Protein AF-A0A7W7SJL1-F1 (afdb_monomer_lite)

pLDDT: mean 79.56, std 24.37, range [28.61, 98.69]

Foldseek 3Di:
DDDDDDDDDDPPPPDQDFDDDPPVVCVVQVDKDWGADSVNPDDIDIGGDDPDDDDDPDDDAAEAEQQVDPVRPCVSRVVRLVVVVVVQVVVPKAFDDFDDDPRHTDWTWIAHPVGDIYIYD

Organism: NCBI:txid258050

Sequence (121 aa):
MEDGSRRGLTADQAKPAARACPRELMDEWDEGAYLSDPAGVGPNLSFLKVPESKVVKNRVHLDVQAGGGRETPWEVRWPRVVEAVARLTGAGATVLREEHLEGRPDHVVMADPEGNEFCVL

InterPro domains:
  IPR029068 Glyoxalase/Bleomycin resistance protein/Dihydroxybiphenyl dioxygenase [G3DSA:3.10.180.10] (11-121)
  IPR029068 Glyoxalase/Bleomycin resistance protein/Dihydroxybiphenyl dioxygenase [SSF54593] (32-121)
  IPR041581 Glyoxalase-like domain, group 6 [PF18029] (29-121)

Structure (mmCIF, N/CA/C/O backbone):
data_AF-A0A7W7SJL1-F1
#
_entry.id   AF-A0A7W7SJL1-F1
#
loop_
_atom_site.group_PDB
_atom_site.id
_atom_site.type_symbol
_atom_site.label_atom_id
_atom_site.label_alt_id
_atom_site.label_comp_id
_atom_site.label_asym_id
_atom_site.label_entity_id
_atom_site.label_seq_id
_atom_site.pdbx_PDB_ins_code
_atom_site.Cartn_x
_atom_site.Cartn_y
_atom_site.Cartn_z
_atom_site.occupancy
_atom_site.B_iso_or_equiv
_atom_site.auth_seq_id
_atom_site.auth_comp_id
_atom_site.auth_asym_id
_atom_site.auth_atom_id
_atom_site.pdbx_PDB_model_num
ATOM 1 N N . MET A 1 1 ? 37.869 -49.563 28.328 1.00 37.75 1 MET A N 1
ATOM 2 C CA . MET A 1 1 ? 37.634 -50.073 26.967 1.00 37.75 1 MET A CA 1
ATOM 3 C C . MET A 1 1 ? 36.141 -49.875 26.718 1.00 37.75 1 MET A C 1
ATOM 5 O O . MET A 1 1 ? 35.369 -50.702 27.178 1.00 37.75 1 MET A O 1
ATOM 9 N N . GLU A 1 2 ? 35.665 -48.648 26.448 1.00 33.19 2 GLU A N 1
ATOM 10 C CA . GLU A 1 2 ? 35.628 -47.976 25.114 1.00 33.19 2 GLU A CA 1
ATOM 11 C C . GLU A 1 2 ? 34.986 -48.898 24.065 1.00 33.19 2 GLU A C 1
ATOM 13 O O . GLU A 1 2 ? 35.375 -50.054 23.996 1.00 33.19 2 GLU A O 1
ATOM 18 N N . ASP A 1 3 ? 33.990 -48.541 23.256 1.00 33.28 3 ASP A N 1
ATOM 19 C CA . ASP A 1 3 ? 33.398 -47.286 22.766 1.00 33.28 3 ASP A CA 1
ATOM 20 C C . ASP A 1 3 ? 31.894 -47.588 22.446 1.00 33.28 3 ASP A C 1
ATOM 22 O O . ASP A 1 3 ? 31.462 -48.731 22.547 1.00 33.28 3 ASP A O 1
ATOM 26 N N . GLY A 1 4 ? 30.951 -46.693 22.138 1.00 35.84 4 GLY A N 1
ATOM 27 C CA . GLY A 1 4 ? 31.045 -45.359 21.566 1.00 35.84 4 GLY A CA 1
ATOM 28 C C . GLY A 1 4 ? 30.756 -45.341 20.058 1.00 35.84 4 GLY A C 1
ATOM 29 O O . GLY A 1 4 ? 31.623 -44.954 19.291 1.00 35.84 4 GLY A O 1
ATOM 30 N N . SER A 1 5 ? 29.529 -45.643 19.602 1.00 36.69 5 SER A N 1
ATOM 31 C CA . SER A 1 5 ? 29.113 -45.196 18.257 1.00 36.69 5 SER A CA 1
ATOM 32 C C . SER A 1 5 ? 27.598 -45.027 18.092 1.00 36.69 5 SER A C 1
ATOM 34 O O . SER A 1 5 ? 26.873 -45.922 17.659 1.00 36.69 5 SER A O 1
ATOM 36 N N . ARG A 1 6 ? 27.114 -43.820 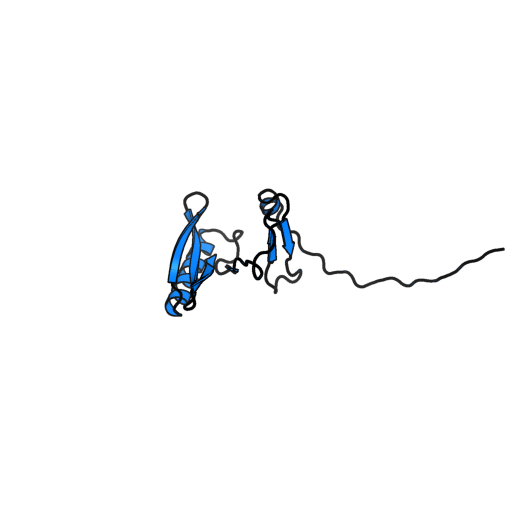18.413 1.00 43.19 6 ARG A N 1
ATOM 37 C CA . ARG A 1 6 ? 25.883 -43.269 17.832 1.00 43.19 6 ARG A CA 1
ATOM 38 C C . ARG A 1 6 ? 26.238 -42.768 16.433 1.00 43.19 6 ARG A C 1
ATOM 40 O O . ARG A 1 6 ? 26.936 -41.766 16.310 1.00 43.19 6 ARG A O 1
ATOM 47 N N . ARG A 1 7 ? 25.753 -43.434 15.386 1.00 37.75 7 ARG A N 1
ATOM 48 C CA . ARG A 1 7 ? 25.770 -42.877 14.028 1.00 37.75 7 ARG A CA 1
ATOM 49 C C . ARG A 1 7 ? 24.494 -42.079 13.803 1.00 37.75 7 ARG A C 1
ATOM 51 O O . ARG A 1 7 ? 23.422 -42.649 13.634 1.00 37.75 7 ARG A O 1
ATOM 58 N N . GLY A 1 8 ? 24.637 -40.758 13.855 1.00 32.00 8 GLY A N 1
ATOM 59 C CA . GLY A 1 8 ? 23.659 -39.828 13.314 1.00 32.00 8 GLY A CA 1
ATOM 60 C C . GLY A 1 8 ? 23.716 -39.806 11.787 1.00 32.00 8 GLY A C 1
ATOM 61 O O . GLY A 1 8 ? 24.790 -39.918 11.202 1.00 32.00 8 GLY A O 1
ATOM 62 N N . LEU A 1 9 ? 22.554 -39.637 11.166 1.00 32.06 9 LEU A N 1
ATOM 63 C CA . LEU A 1 9 ? 22.397 -39.026 9.848 1.00 32.06 9 LEU A CA 1
ATOM 64 C C . LEU A 1 9 ? 21.445 -37.843 10.059 1.00 32.06 9 LEU A C 1
ATOM 66 O O . LEU A 1 9 ? 20.299 -38.029 10.455 1.00 32.06 9 LEU A O 1
ATOM 70 N N . THR A 1 10 ? 22.022 -36.657 10.251 1.00 31.75 10 THR A N 1
ATOM 71 C CA . THR A 1 10 ? 22.104 -35.565 9.262 1.00 31.75 10 THR A CA 1
ATOM 72 C C . THR A 1 10 ? 20.733 -34.999 8.915 1.00 31.75 10 THR A C 1
ATOM 74 O O . THR A 1 10 ? 20.005 -35.528 8.081 1.00 31.75 10 THR A O 1
ATOM 77 N N . ALA A 1 11 ? 20.418 -33.889 9.583 1.00 36.34 11 ALA A N 1
ATOM 78 C CA . ALA A 1 11 ? 19.371 -32.967 9.195 1.00 36.34 11 ALA A CA 1
ATOM 79 C C . ALA A 1 11 ? 19.735 -32.362 7.834 1.00 36.34 11 ALA A C 1
ATOM 81 O O . ALA A 1 11 ? 20.547 -31.444 7.765 1.00 36.34 11 ALA A O 1
ATOM 82 N N . ASP A 1 12 ? 19.148 -32.896 6.768 1.00 35.81 12 ASP A N 1
ATOM 83 C CA . ASP A 1 12 ? 19.114 -32.240 5.466 1.00 35.81 12 ASP A CA 1
ATOM 84 C C . ASP A 1 12 ? 17.673 -31.826 5.166 1.00 35.81 12 ASP A C 1
ATOM 86 O O . ASP A 1 12 ? 16.930 -32.445 4.409 1.00 35.81 12 ASP A O 1
ATOM 90 N N . GLN A 1 13 ? 17.244 -30.794 5.886 1.00 33.50 13 GLN A N 1
ATOM 91 C CA . GLN A 1 13 ? 16.197 -29.897 5.429 1.00 33.50 13 GLN A CA 1
ATOM 92 C C . GLN A 1 13 ? 16.781 -28.498 5.536 1.00 33.50 13 GLN A C 1
ATOM 94 O O . GLN A 1 13 ? 16.693 -27.836 6.571 1.00 33.50 13 GLN A O 1
ATOM 99 N N . ALA A 1 14 ? 17.464 -28.085 4.470 1.00 32.06 14 ALA A N 1
ATOM 100 C CA . ALA A 1 14 ? 17.901 -26.715 4.300 1.00 32.06 14 ALA A CA 1
ATOM 101 C C . ALA A 1 14 ? 16.681 -25.791 4.432 1.00 32.06 14 ALA A C 1
ATOM 103 O O . ALA A 1 14 ? 15.774 -25.788 3.600 1.00 32.06 14 ALA A O 1
ATOM 104 N N . LYS A 1 15 ? 16.654 -25.021 5.522 1.00 28.61 15 LYS A N 1
ATOM 105 C CA . LYS A 1 15 ? 15.725 -23.911 5.722 1.00 28.61 15 LYS A CA 1
ATOM 106 C C . LYS A 1 15 ? 15.913 -22.951 4.540 1.00 28.61 15 LYS A C 1
ATOM 108 O O . LYS A 1 15 ? 17.054 -22.541 4.311 1.00 28.61 15 LYS A O 1
ATOM 113 N N . PRO A 1 16 ? 14.863 -22.603 3.778 1.00 29.11 16 PRO A N 1
ATOM 114 C CA . PRO A 1 16 ? 15.036 -21.707 2.649 1.00 29.11 16 PRO A CA 1
ATOM 115 C C . PRO A 1 16 ? 15.550 -20.368 3.186 1.00 29.11 16 PRO A C 1
ATOM 117 O O . PRO A 1 16 ? 15.033 -19.833 4.172 1.00 29.11 16 PRO A O 1
ATOM 120 N N . ALA A 1 17 ? 16.652 -19.898 2.603 1.00 33.69 17 ALA A N 1
ATOM 121 C CA . ALA A 1 17 ? 17.337 -18.701 3.054 1.00 33.69 17 ALA A CA 1
ATOM 122 C C . ALA A 1 17 ? 16.389 -17.505 2.921 1.00 33.69 17 ALA A C 1
ATOM 124 O O . ALA A 1 17 ? 15.953 -17.177 1.819 1.00 33.69 17 ALA A O 1
ATOM 125 N N . ALA A 1 18 ? 16.072 -16.864 4.047 1.00 35.88 18 ALA A N 1
ATOM 126 C CA . ALA A 1 18 ? 15.446 -15.553 4.042 1.00 35.88 18 ALA A CA 1
ATOM 127 C C . ALA A 1 18 ? 16.359 -14.622 3.240 1.00 35.88 18 ALA A C 1
ATOM 129 O O . ALA A 1 18 ? 17.516 -14.401 3.606 1.00 35.88 18 ALA A O 1
ATOM 130 N N . ARG A 1 19 ? 15.868 -14.139 2.102 1.00 38.78 19 ARG A N 1
ATOM 131 C CA . ARG A 1 19 ? 16.591 -13.151 1.314 1.00 38.78 19 ARG A CA 1
ATOM 132 C C . ARG A 1 19 ? 16.584 -11.865 2.138 1.00 38.78 19 ARG A C 1
ATOM 134 O O . ARG A 1 19 ? 15.521 -11.380 2.509 1.00 38.78 19 ARG A O 1
ATOM 141 N N . ALA A 1 20 ? 17.769 -11.395 2.517 1.00 43.91 20 ALA A N 1
ATOM 142 C CA . ALA A 1 20 ? 17.901 -10.209 3.348 1.00 43.91 20 ALA A CA 1
ATOM 143 C C . ALA A 1 20 ? 17.306 -8.994 2.624 1.00 43.91 20 ALA A C 1
ATOM 145 O O . ALA A 1 20 ? 17.537 -8.809 1.426 1.00 43.91 20 ALA A O 1
ATOM 146 N N . CYS A 1 21 ? 16.566 -8.175 3.371 1.00 39.22 21 CYS A N 1
ATOM 147 C CA . CYS A 1 21 ? 16.200 -6.827 2.957 1.00 39.22 21 CYS A CA 1
ATOM 148 C C . CYS A 1 21 ? 17.487 -6.064 2.578 1.00 39.22 21 CYS A C 1
ATOM 150 O O . CYS A 1 21 ? 18.493 -6.229 3.281 1.00 39.22 21 CYS A O 1
ATOM 152 N N . PRO A 1 22 ? 17.512 -5.271 1.491 1.00 42.09 22 PRO A N 1
ATOM 153 C CA . PRO A 1 22 ? 18.645 -4.401 1.196 1.00 42.09 22 PRO A CA 1
ATOM 154 C C . PRO A 1 22 ? 19.037 -3.595 2.441 1.00 42.09 22 PRO A C 1
ATOM 156 O O . PRO A 1 22 ? 18.171 -3.043 3.117 1.00 42.09 22 PRO A O 1
ATOM 159 N N . ARG A 1 23 ? 20.344 -3.553 2.741 1.00 39.12 23 ARG A N 1
ATOM 160 C CA . ARG A 1 23 ? 20.944 -2.913 3.933 1.00 39.12 23 ARG A CA 1
ATOM 161 C C . ARG A 1 23 ? 20.378 -1.512 4.207 1.00 39.12 23 ARG A C 1
ATOM 163 O O . ARG A 1 23 ? 20.226 -1.131 5.355 1.00 39.12 23 ARG A O 1
ATOM 170 N N . GLU A 1 24 ? 20.020 -0.795 3.151 1.00 38.31 24 GLU A N 1
ATOM 171 C CA . GLU A 1 24 ? 19.572 0.597 3.177 1.00 38.31 24 GLU A CA 1
ATOM 172 C C . GLU A 1 24 ? 18.197 0.798 3.847 1.00 38.31 24 GLU A C 1
ATOM 174 O O . GLU A 1 24 ? 17.911 1.892 4.312 1.00 38.31 24 GLU A O 1
ATOM 179 N N . LEU A 1 25 ? 17.366 -0.249 3.972 1.00 44.97 25 LEU A N 1
ATOM 180 C CA . LEU A 1 25 ? 16.101 -0.205 4.732 1.00 44.97 25 LEU A CA 1
ATOM 181 C C . LEU A 1 25 ? 16.277 -0.541 6.224 1.00 44.97 25 LEU A C 1
ATOM 183 O O . LEU A 1 25 ? 15.331 -0.438 7.002 1.00 44.97 25 LEU A O 1
ATOM 187 N N . MET A 1 26 ? 17.466 -1.000 6.616 1.00 42.62 26 MET A N 1
ATOM 188 C CA . MET A 1 26 ? 17.754 -1.531 7.949 1.00 42.62 26 MET A CA 1
ATOM 189 C C . MET A 1 26 ? 18.240 -0.438 8.911 1.00 42.62 26 MET A C 1
ATOM 191 O O . MET A 1 26 ? 18.004 -0.542 10.110 1.00 42.62 26 MET A O 1
ATOM 195 N N . ASP A 1 27 ? 18.853 0.620 8.376 1.00 45.62 27 ASP A N 1
ATOM 196 C CA . ASP A 1 27 ? 19.469 1.703 9.154 1.00 45.62 27 ASP A CA 1
ATOM 197 C C . ASP A 1 27 ? 18.457 2.758 9.655 1.00 45.62 27 ASP A C 1
ATOM 199 O O . ASP A 1 27 ? 18.811 3.617 10.457 1.00 45.62 27 ASP A O 1
ATOM 203 N N . GLU A 1 28 ? 17.194 2.718 9.211 1.00 49.16 28 GLU A N 1
ATOM 204 C CA . GLU A 1 28 ? 16.168 3.697 9.618 1.00 49.16 28 GLU A CA 1
ATOM 205 C C . GLU A 1 28 ? 15.333 3.225 10.836 1.00 49.16 28 GLU A C 1
ATOM 207 O O . GLU A 1 28 ? 14.692 4.031 11.508 1.00 49.16 28 GLU A O 1
ATOM 212 N N . TRP A 1 29 ? 15.363 1.927 11.178 1.00 53.38 29 TRP A N 1
ATOM 213 C CA . TRP A 1 29 ? 14.535 1.338 12.243 1.00 53.38 29 TRP A CA 1
ATOM 214 C C . TRP A 1 29 ? 15.364 0.347 13.067 1.00 53.38 29 TRP A C 1
ATOM 216 O O . TRP A 1 29 ? 15.263 -0.866 12.876 1.00 53.38 29 TRP A O 1
ATOM 226 N N . ASP A 1 30 ? 16.169 0.875 13.993 1.00 54.91 30 ASP A N 1
ATOM 227 C CA . ASP A 1 30 ? 17.233 0.189 14.756 1.00 54.91 30 ASP A CA 1
ATOM 228 C C . ASP A 1 30 ? 16.848 -1.122 15.487 1.00 54.91 30 ASP A C 1
ATOM 230 O O . ASP A 1 30 ? 17.714 -1.798 16.039 1.00 54.91 30 ASP A O 1
ATOM 234 N N . GLU A 1 31 ? 15.580 -1.549 15.492 1.00 67.81 31 GLU A N 1
ATOM 235 C CA . GLU A 1 31 ? 15.144 -2.802 16.121 1.00 67.81 31 GLU A CA 1
ATOM 236 C C . GLU A 1 31 ? 13.988 -3.516 15.379 1.00 67.81 31 GLU A C 1
ATOM 238 O O . GLU A 1 31 ? 13.104 -4.112 16.000 1.00 67.81 31 GLU A O 1
ATOM 243 N N . GLY A 1 32 ? 13.952 -3.451 14.044 1.00 74.56 32 GLY A N 1
ATOM 244 C CA . GLY A 1 32 ? 12.958 -4.152 13.218 1.00 74.56 32 GLY A CA 1
ATOM 245 C C . GLY A 1 32 ? 13.364 -5.570 12.781 1.00 74.56 32 GLY A C 1
ATOM 246 O O . GLY A 1 32 ? 14.542 -5.918 12.731 1.00 74.56 32 GLY A O 1
ATOM 247 N N . ALA A 1 33 ? 12.386 -6.401 12.412 1.00 86.69 33 ALA A N 1
ATOM 248 C CA . ALA A 1 33 ? 12.616 -7.664 11.704 1.00 86.69 33 ALA A CA 1
ATOM 249 C C . ALA A 1 33 ? 11.838 -7.692 10.388 1.00 86.69 33 ALA A C 1
ATOM 251 O O . ALA A 1 33 ? 10.737 -7.156 10.296 1.00 86.69 33 ALA A O 1
ATOM 252 N N . TYR A 1 34 ? 12.392 -8.356 9.378 1.00 88.00 34 TYR A N 1
ATOM 253 C CA . TYR A 1 34 ? 11.783 -8.451 8.057 1.00 88.00 34 TYR A CA 1
ATOM 254 C C . TYR A 1 34 ? 11.697 -9.902 7.604 1.00 88.00 34 TYR A C 1
ATOM 256 O O . TYR A 1 34 ? 12.639 -10.677 7.789 1.00 88.00 34 TYR A O 1
ATOM 264 N N . LEU A 1 35 ? 10.566 -10.265 7.010 1.00 90.69 35 LEU A N 1
ATOM 265 C CA . LEU A 1 35 ? 10.355 -11.562 6.388 1.00 90.69 35 LEU A CA 1
ATOM 266 C C . LEU A 1 35 ? 9.949 -11.357 4.935 1.00 90.69 35 LEU A C 1
ATOM 268 O O . LEU A 1 35 ? 8.955 -10.696 4.648 1.00 90.69 35 LEU A O 1
ATOM 272 N N . SER A 1 36 ? 10.688 -12.009 4.048 1.00 89.44 36 SER A N 1
ATOM 273 C CA . SER A 1 36 ? 10.318 -12.174 2.647 1.00 89.44 36 SER A CA 1
ATOM 274 C C . SER A 1 36 ? 10.170 -13.644 2.333 1.00 89.44 36 SER A C 1
ATOM 276 O O . SER A 1 36 ? 10.918 -14.476 2.855 1.00 89.44 36 SER A O 1
ATOM 278 N N . ASP A 1 37 ? 9.250 -13.950 1.426 1.00 88.62 37 ASP A N 1
ATOM 279 C CA . ASP A 1 37 ? 9.225 -15.252 0.781 1.00 88.62 37 ASP A CA 1
ATOM 280 C C . ASP A 1 37 ? 10.517 -15.442 -0.040 1.00 88.62 37 ASP A C 1
ATOM 282 O O . ASP A 1 37 ? 10.779 -14.656 -0.955 1.00 88.62 37 ASP A O 1
ATOM 286 N N . PRO A 1 38 ? 11.328 -16.478 0.238 1.00 88.25 38 PRO A N 1
ATOM 287 C CA . PRO A 1 38 ? 12.521 -16.786 -0.546 1.00 88.25 38 PRO A CA 1
ATOM 288 C C . PRO A 1 38 ? 12.236 -17.018 -2.035 1.00 88.25 38 PRO A C 1
ATOM 290 O O . PRO A 1 38 ? 13.100 -16.740 -2.867 1.00 88.25 38 PRO A O 1
ATOM 293 N N . ALA A 1 39 ? 11.037 -17.501 -2.378 1.00 90.06 39 ALA A N 1
ATOM 294 C CA . ALA A 1 39 ? 10.594 -17.666 -3.760 1.00 90.06 39 ALA A CA 1
ATOM 295 C C . ALA A 1 39 ? 10.041 -16.368 -4.381 1.00 90.06 39 ALA A C 1
ATOM 297 O O . ALA A 1 39 ? 9.810 -16.324 -5.588 1.00 90.06 39 ALA A O 1
ATOM 298 N N . GLY A 1 40 ? 9.841 -15.314 -3.581 1.00 83.88 40 GLY A N 1
ATOM 299 C CA . GLY A 1 40 ? 9.319 -14.019 -4.021 1.00 83.88 40 GLY A CA 1
ATOM 300 C C . GLY A 1 40 ? 7.838 -14.022 -4.411 1.00 83.88 40 GLY A C 1
ATOM 301 O O . GLY A 1 40 ? 7.413 -13.118 -5.122 1.00 83.88 40 GLY A O 1
ATOM 302 N N . VAL A 1 41 ? 7.064 -15.032 -3.996 1.00 86.50 41 VAL A N 1
ATOM 303 C CA . VAL A 1 41 ? 5.634 -15.162 -4.326 1.00 86.50 41 VAL A CA 1
ATOM 304 C C . VAL A 1 41 ? 4.760 -14.546 -3.233 1.00 86.50 41 VAL A C 1
ATOM 306 O O . VAL A 1 41 ? 3.754 -13.900 -3.522 1.00 86.50 41 VAL A O 1
ATOM 309 N N . GLY A 1 42 ? 5.127 -14.772 -1.972 1.00 87.19 42 GLY A N 1
ATOM 310 C CA . GLY A 1 42 ? 4.418 -14.275 -0.799 1.00 87.19 42 GLY A CA 1
ATOM 311 C C . GLY A 1 42 ? 4.679 -12.797 -0.486 1.00 87.19 42 GLY A C 1
ATOM 312 O O . GLY A 1 42 ? 5.640 -12.206 -0.983 1.00 87.19 42 GLY A O 1
ATOM 313 N N . PRO A 1 43 ? 3.836 -12.194 0.372 1.00 89.12 43 PRO A N 1
ATOM 314 C CA . PRO A 1 43 ? 4.008 -10.813 0.789 1.00 89.12 43 PRO A CA 1
ATOM 315 C C . PRO A 1 43 ? 5.263 -10.644 1.644 1.00 89.12 43 PRO A C 1
ATOM 317 O O . PRO A 1 43 ? 5.696 -11.554 2.356 1.00 89.12 43 PRO A O 1
ATOM 320 N N . ASN A 1 44 ? 5.791 -9.428 1.622 1.00 89.75 44 ASN A N 1
ATOM 321 C CA . ASN A 1 44 ? 6.815 -8.997 2.554 1.00 89.75 44 ASN A CA 1
ATOM 322 C C . ASN A 1 44 ? 6.174 -8.533 3.865 1.00 89.75 44 ASN A C 1
ATOM 324 O O . ASN A 1 44 ? 5.145 -7.860 3.851 1.00 89.75 44 ASN A O 1
ATOM 328 N N . LEU A 1 45 ? 6.788 -8.879 4.993 1.00 91.94 45 LEU A N 1
ATOM 329 C CA . LEU A 1 45 ? 6.319 -8.505 6.324 1.00 91.94 45 LEU A CA 1
ATOM 330 C C . LEU A 1 45 ? 7.419 -7.766 7.077 1.00 91.94 45 LEU A C 1
ATOM 332 O O . LEU A 1 45 ? 8.507 -8.306 7.278 1.00 91.94 45 LEU A O 1
ATOM 336 N N . SER A 1 46 ? 7.094 -6.570 7.558 1.00 89.56 46 SER A N 1
ATOM 337 C CA . SER A 1 46 ? 7.944 -5.781 8.449 1.00 89.56 46 SER A CA 1
ATOM 338 C C . SER A 1 46 ? 7.375 -5.811 9.864 1.00 89.56 46 SER A C 1
ATOM 340 O O . SER A 1 46 ? 6.208 -5.495 10.091 1.00 89.56 46 SER A O 1
ATOM 342 N N . PHE A 1 47 ? 8.207 -6.185 10.828 1.00 89.19 47 PHE A N 1
ATOM 343 C CA . PHE A 1 47 ? 7.895 -6.193 12.251 1.00 89.19 47 PHE A CA 1
ATOM 344 C C . PHE A 1 47 ? 8.672 -5.071 12.909 1.00 89.19 47 PHE A C 1
ATOM 346 O O . PHE A 1 47 ? 9.894 -5.128 13.020 1.00 89.19 47 PHE A O 1
ATOM 353 N N . LEU A 1 48 ? 7.947 -4.050 13.337 1.00 87.19 48 LEU A N 1
ATOM 354 C CA . LEU A 1 48 ? 8.522 -2.862 13.940 1.00 87.19 48 LEU A CA 1
ATOM 355 C C . LEU A 1 48 ? 8.449 -3.017 15.455 1.00 87.19 48 LEU A C 1
ATOM 357 O O . LEU A 1 48 ? 7.358 -3.185 16.009 1.00 87.19 48 LEU A O 1
ATOM 361 N N . LYS A 1 49 ? 9.602 -2.995 16.128 1.00 85.25 49 LYS A N 1
ATOM 362 C CA . LYS A 1 49 ? 9.617 -2.902 17.584 1.00 85.25 49 LYS A CA 1
ATOM 363 C C . LYS A 1 49 ? 9.220 -1.486 17.971 1.00 85.25 49 LYS A C 1
ATOM 365 O O . LYS A 1 49 ? 9.780 -0.510 17.483 1.00 85.25 49 LYS A O 1
ATOM 370 N N . VAL A 1 50 ? 8.231 -1.402 18.847 1.00 86.06 50 VAL A N 1
ATOM 371 C CA . VAL A 1 50 ? 7.730 -0.149 19.400 1.00 86.06 50 VAL A CA 1
ATOM 372 C C . VAL A 1 50 ? 7.749 -0.256 20.927 1.00 86.06 50 VAL A C 1
ATOM 374 O O . VAL A 1 50 ? 7.600 -1.366 21.453 1.00 86.06 50 VAL A O 1
ATOM 377 N N . PRO A 1 51 ? 7.993 0.844 21.658 1.00 86.44 51 PRO A N 1
ATOM 378 C CA . PRO A 1 51 ? 8.055 0.814 23.119 1.00 86.44 51 PRO A CA 1
ATOM 379 C C . PRO A 1 51 ? 6.687 0.547 23.768 1.00 86.44 51 PRO A C 1
ATOM 381 O O . PRO A 1 51 ? 6.619 0.126 24.924 1.00 86.44 51 PRO A O 1
ATOM 384 N N . GLU A 1 52 ? 5.591 0.790 23.050 1.00 87.94 52 GLU A N 1
ATOM 385 C CA . GLU A 1 52 ? 4.237 0.616 23.551 1.00 87.94 52 GLU A CA 1
ATOM 386 C C . GLU A 1 52 ? 3.847 -0.860 23.683 1.00 87.94 52 GLU A C 1
ATOM 388 O O . GLU A 1 52 ? 4.078 -1.699 22.811 1.00 87.94 52 GLU A O 1
ATOM 393 N N . SER A 1 53 ? 3.160 -1.175 24.780 1.00 90.12 53 SER A N 1
ATOM 394 C CA . SER A 1 53 ? 2.554 -2.493 24.967 1.00 90.12 53 SER A CA 1
ATOM 395 C C . SER A 1 53 ? 1.339 -2.696 24.056 1.00 90.12 53 SER A C 1
ATOM 397 O O . SER A 1 53 ? 0.655 -1.751 23.663 1.00 90.12 53 SER A O 1
ATOM 399 N N . LYS A 1 54 ? 1.016 -3.961 23.760 1.00 90.12 54 LYS A N 1
ATOM 400 C CA . LYS A 1 54 ? -0.165 -4.322 22.965 1.00 90.12 54 LYS A CA 1
ATOM 401 C C . LYS A 1 54 ? -1.457 -3.931 23.689 1.00 90.12 54 LYS A C 1
ATOM 403 O O . LYS A 1 54 ? -1.760 -4.477 24.745 1.00 90.12 54 LYS A O 1
ATOM 408 N N . VAL A 1 55 ? -2.245 -3.053 23.068 1.00 88.75 55 VAL A N 1
ATOM 409 C CA . VAL A 1 55 ? -3.536 -2.584 23.609 1.00 88.75 55 VAL A CA 1
ATOM 410 C C . VAL A 1 55 ? -4.757 -3.172 22.896 1.00 88.75 55 VAL A C 1
ATOM 412 O O . VAL A 1 55 ? -5.797 -3.370 23.514 1.00 88.75 55 VAL A O 1
ATOM 415 N N . VAL A 1 56 ? -4.640 -3.497 21.608 1.00 91.00 56 VAL A N 1
ATOM 416 C CA . VAL A 1 56 ? -5.722 -4.056 20.775 1.00 91.00 56 VAL A CA 1
ATOM 417 C C . VAL A 1 56 ? -5.181 -5.188 19.895 1.00 91.00 56 VAL A C 1
ATOM 419 O O . VAL A 1 56 ? -4.059 -5.655 20.100 1.00 91.00 56 VAL A O 1
ATOM 422 N N . LYS A 1 57 ? -5.963 -5.678 18.923 1.00 88.44 57 LYS A N 1
ATOM 423 C CA . LYS A 1 57 ? -5.450 -6.572 17.865 1.00 88.44 57 LYS A CA 1
ATOM 424 C C . LYS A 1 57 ? -4.250 -5.923 17.147 1.00 88.44 57 LYS A C 1
ATOM 426 O O . LYS A 1 57 ? -4.016 -4.729 17.281 1.00 88.44 57 LYS A O 1
ATOM 431 N N . ASN A 1 58 ? -3.456 -6.716 16.428 1.00 87.12 58 ASN A N 1
ATOM 432 C CA . ASN A 1 58 ? -2.231 -6.216 15.793 1.00 87.12 58 ASN A CA 1
ATOM 433 C C . ASN A 1 58 ? -2.528 -4.997 14.901 1.00 87.12 58 ASN A C 1
ATOM 435 O O . ASN A 1 58 ? -3.453 -5.051 14.093 1.00 87.12 58 ASN A O 1
ATOM 439 N N . ARG A 1 59 ? -1.734 -3.928 15.046 1.00 87.25 59 ARG A N 1
ATOM 440 C CA . ARG A 1 59 ? -1.749 -2.782 14.132 1.00 87.25 59 ARG A CA 1
ATOM 441 C C . ARG A 1 59 ? -0.971 -3.174 12.880 1.00 87.25 59 ARG A C 1
ATOM 443 O O . ARG A 1 59 ? 0.182 -3.580 12.989 1.00 87.25 59 ARG A O 1
ATOM 450 N N . VAL A 1 60 ? -1.616 -3.085 11.725 1.00 89.62 60 VAL A N 1
ATOM 451 C CA . VAL A 1 60 ? -1.040 -3.444 10.425 1.00 89.62 60 VAL A CA 1
ATOM 452 C C . VAL A 1 60 ? -1.070 -2.209 9.536 1.00 89.62 60 VAL A C 1
ATOM 454 O O . VAL A 1 60 ? -2.063 -1.488 9.532 1.00 89.62 60 VAL A O 1
ATOM 457 N N . HIS A 1 61 ? 0.022 -1.976 8.814 1.00 91.56 61 HIS A N 1
ATOM 458 C CA . HIS A 1 61 ? 0.067 -1.073 7.671 1.00 91.56 61 HIS A CA 1
ATOM 459 C C . HIS A 1 61 ? 0.038 -1.954 6.421 1.00 91.56 61 HIS A C 1
ATOM 461 O O . HIS A 1 61 ? 0.881 -2.844 6.294 1.00 91.56 61 HIS A O 1
ATOM 467 N N . LEU A 1 62 ? -0.967 -1.784 5.562 1.00 95.00 62 LEU A N 1
ATOM 468 C CA . LEU A 1 62 ? -1.097 -2.571 4.339 1.00 95.00 62 LEU A CA 1
ATOM 469 C C . LEU A 1 62 ? -0.563 -1.768 3.153 1.00 95.00 62 LEU A C 1
ATOM 471 O O . LEU A 1 62 ? -1.068 -0.686 2.869 1.00 95.00 62 LEU A O 1
ATOM 475 N N . ASP A 1 63 ? 0.403 -2.344 2.446 1.00 94.38 63 ASP A N 1
ATOM 476 C CA . ASP A 1 63 ? 1.013 -1.760 1.257 1.00 94.38 63 ASP A CA 1
ATOM 477 C C . ASP A 1 63 ? 0.646 -2.578 0.014 1.00 94.38 63 ASP A C 1
ATOM 479 O O . ASP A 1 63 ? 0.991 -3.757 -0.107 1.00 94.38 63 ASP A O 1
ATOM 483 N N . VAL A 1 64 ? -0.039 -1.950 -0.939 1.00 94.94 64 VAL A N 1
ATOM 484 C CA . VAL A 1 64 ? -0.338 -2.517 -2.255 1.00 94.94 64 VAL A CA 1
ATOM 485 C C . VAL A 1 64 ? 0.771 -2.109 -3.224 1.00 94.94 64 VAL A C 1
ATOM 487 O O . VAL A 1 64 ? 0.820 -0.974 -3.694 1.00 94.94 64 VAL A O 1
ATOM 490 N N . GLN A 1 65 ? 1.647 -3.063 -3.538 1.00 92.19 65 GLN A N 1
ATOM 491 C CA . GLN A 1 65 ? 2.751 -2.912 -4.493 1.00 92.19 65 GLN A CA 1
ATOM 492 C C . GLN A 1 65 ? 2.247 -2.939 -5.945 1.00 92.19 65 GLN A C 1
ATOM 494 O O . GLN A 1 65 ? 2.232 -3.983 -6.597 1.00 92.19 65 GLN A O 1
ATOM 499 N N . ALA A 1 66 ? 1.821 -1.785 -6.453 1.00 95.44 66 ALA A N 1
ATOM 500 C CA . ALA A 1 66 ? 1.369 -1.597 -7.831 1.00 95.44 66 ALA A CA 1
ATOM 501 C C . ALA A 1 66 ? 2.484 -1.076 -8.755 1.00 95.44 66 ALA A C 1
ATOM 503 O O . ALA A 1 66 ? 2.482 -1.347 -9.957 1.00 95.44 66 ALA A O 1
ATOM 504 N N . GLY A 1 67 ? 3.448 -0.345 -8.199 1.00 92.81 67 GLY A N 1
ATOM 505 C CA . GLY A 1 67 ? 4.554 0.276 -8.916 1.00 92.81 67 GLY A CA 1
ATOM 506 C C . GLY A 1 67 ? 5.647 -0.703 -9.353 1.00 92.81 67 GLY A C 1
ATOM 507 O O . GLY A 1 67 ? 6.360 -0.439 -10.325 1.00 92.81 67 GLY A O 1
ATOM 508 N N . GLY A 1 68 ? 5.737 -1.861 -8.692 1.00 89.44 68 GLY A N 1
ATOM 509 C CA . GLY A 1 68 ? 6.807 -2.841 -8.892 1.00 89.44 68 GLY A CA 1
ATOM 510 C C . GLY A 1 68 ? 8.060 -2.528 -8.074 1.00 89.44 68 GLY A C 1
ATOM 511 O O . GLY A 1 68 ? 9.162 -2.725 -8.575 1.00 89.44 68 GLY A O 1
ATOM 512 N N . GLY A 1 69 ? 7.886 -2.008 -6.857 1.00 87.62 69 GLY A N 1
ATOM 513 C CA . GLY A 1 69 ? 8.975 -1.712 -5.932 1.00 87.62 69 GLY A CA 1
ATOM 514 C C . GLY A 1 69 ? 9.708 -0.398 -6.213 1.00 87.62 69 GLY A C 1
ATOM 515 O O . GLY A 1 69 ? 9.656 0.159 -7.312 1.00 87.62 69 GLY A O 1
ATOM 516 N N . ARG A 1 70 ? 10.390 0.129 -5.188 1.00 85.69 70 ARG A N 1
ATOM 517 C CA . ARG A 1 70 ? 11.149 1.395 -5.265 1.00 85.69 70 ARG A CA 1
ATOM 518 C C . ARG A 1 70 ? 12.430 1.277 -6.098 1.00 85.69 70 ARG A C 1
ATOM 520 O O . ARG A 1 70 ? 12.984 2.292 -6.503 1.00 85.69 70 ARG A O 1
ATOM 527 N N . GLU A 1 71 ? 12.874 0.060 -6.387 1.00 88.00 71 GLU A N 1
ATOM 528 C CA . GLU A 1 71 ? 13.942 -0.246 -7.337 1.00 88.00 71 GLU A CA 1
ATOM 529 C C . GLU A 1 71 ? 13.539 0.013 -8.798 1.00 88.00 71 GLU A C 1
ATOM 531 O O . GLU A 1 71 ? 14.408 0.190 -9.654 1.00 88.00 71 GLU A O 1
ATOM 536 N N . THR A 1 72 ? 12.235 0.050 -9.100 1.00 92.94 72 THR A N 1
ATOM 537 C CA . THR A 1 72 ? 11.739 0.430 -10.427 1.00 92.94 72 THR A CA 1
ATOM 538 C C . THR A 1 72 ? 11.891 1.947 -10.618 1.00 92.94 72 THR A C 1
ATOM 540 O O . THR A 1 72 ? 11.453 2.706 -9.747 1.00 92.94 72 THR A O 1
ATOM 543 N N . PRO A 1 73 ? 12.449 2.423 -11.756 1.00 95.38 73 PRO A N 1
ATOM 544 C CA . PRO A 1 73 ? 12.575 3.853 -12.039 1.00 95.38 73 PRO A CA 1
ATOM 545 C C . PRO A 1 73 ? 11.253 4.594 -11.851 1.00 95.38 73 PRO A C 1
ATOM 547 O O . PRO A 1 73 ? 10.198 4.111 -12.270 1.00 95.38 73 PRO A O 1
ATOM 550 N N . TRP A 1 74 ? 11.304 5.773 -11.233 1.00 95.50 74 TRP A N 1
ATOM 551 C CA . TRP A 1 74 ? 10.108 6.528 -10.852 1.00 95.50 74 TRP A CA 1
ATOM 552 C C . TRP A 1 74 ? 9.194 6.821 -12.047 1.00 95.50 74 TRP A C 1
ATOM 554 O O . TRP A 1 74 ? 7.979 6.685 -11.939 1.00 95.50 74 TRP A O 1
ATOM 564 N N . GLU A 1 75 ? 9.776 7.121 -13.206 1.00 96.44 75 GLU A N 1
ATOM 565 C CA . GLU A 1 75 ? 9.075 7.411 -14.459 1.00 96.44 75 GLU A CA 1
ATOM 566 C C . GLU A 1 75 ? 8.243 6.218 -14.959 1.00 96.44 75 GLU A C 1
ATOM 568 O O . GLU A 1 75 ? 7.301 6.396 -15.725 1.00 96.44 75 GLU A O 1
ATOM 573 N N . VAL A 1 76 ? 8.580 5.001 -14.523 1.00 96.94 76 VAL A N 1
ATOM 574 C CA . VAL A 1 76 ? 7.834 3.766 -14.804 1.00 96.94 76 VAL A CA 1
ATOM 575 C C . VAL A 1 76 ? 6.900 3.419 -13.646 1.00 96.94 76 VAL A C 1
ATOM 577 O O . VAL A 1 76 ? 5.762 3.007 -13.869 1.00 96.94 76 VAL A O 1
ATOM 580 N N . ARG A 1 77 ? 7.376 3.582 -12.408 1.00 96.75 77 ARG A N 1
ATOM 581 C CA . ARG A 1 77 ? 6.658 3.233 -11.181 1.00 96.75 77 ARG A CA 1
ATOM 582 C C . ARG A 1 77 ? 5.428 4.112 -10.970 1.00 96.75 77 ARG A C 1
ATOM 584 O O . ARG A 1 77 ? 4.330 3.596 -10.786 1.00 96.75 77 ARG A O 1
ATOM 591 N N . TRP A 1 78 ? 5.595 5.431 -11.034 1.00 97.31 78 TRP A N 1
ATOM 592 C CA . TRP A 1 78 ? 4.545 6.386 -10.686 1.00 97.31 78 TRP A CA 1
ATOM 593 C C . TRP A 1 78 ? 3.304 6.287 -11.587 1.00 97.31 78 TRP A C 1
ATOM 595 O O . TRP A 1 78 ? 2.202 6.200 -11.046 1.00 97.31 78 TRP A O 1
ATOM 605 N N . PRO A 1 79 ? 3.416 6.179 -12.928 1.00 98.12 79 PRO A N 1
ATOM 606 C CA . PRO A 1 79 ? 2.241 5.958 -13.772 1.00 98.12 79 PRO A CA 1
ATOM 607 C C . PRO A 1 79 ? 1.437 4.702 -13.404 1.00 98.12 79 PRO A C 1
ATOM 609 O O . PRO A 1 79 ? 0.210 4.726 -13.480 1.00 98.12 79 PRO A O 1
ATOM 612 N N . ARG A 1 80 ? 2.100 3.624 -12.957 1.00 98.19 80 ARG A N 1
ATOM 613 C CA . ARG A 1 80 ? 1.426 2.392 -12.507 1.00 98.19 80 ARG A CA 1
ATOM 614 C C . ARG A 1 80 ? 0.687 2.589 -11.188 1.00 98.19 80 ARG A C 1
ATOM 616 O O . ARG A 1 80 ? -0.421 2.082 -11.032 1.00 98.19 80 ARG A O 1
ATOM 623 N N . VAL A 1 81 ? 1.276 3.343 -10.258 1.00 98.19 81 VAL A N 1
ATOM 624 C CA . VAL A 1 81 ? 0.609 3.734 -9.006 1.00 98.19 81 VAL A CA 1
ATOM 625 C C . VAL A 1 81 ? -0.648 4.539 -9.320 1.00 98.19 81 VAL A C 1
ATOM 627 O O . VAL A 1 81 ? -1.725 4.191 -8.845 1.00 98.19 81 VAL A O 1
ATOM 630 N N . VAL A 1 82 ? -0.544 5.548 -10.187 1.00 98.31 82 VAL A N 1
ATOM 631 C CA . VAL A 1 82 ? -1.686 6.377 -10.607 1.00 98.31 82 VAL A CA 1
ATOM 632 C C . VAL A 1 82 ? -2.786 5.534 -11.264 1.00 98.31 82 VAL A C 1
ATOM 634 O O . VAL A 1 82 ? -3.964 5.700 -10.943 1.00 98.31 82 VAL A O 1
ATOM 637 N N . GLU A 1 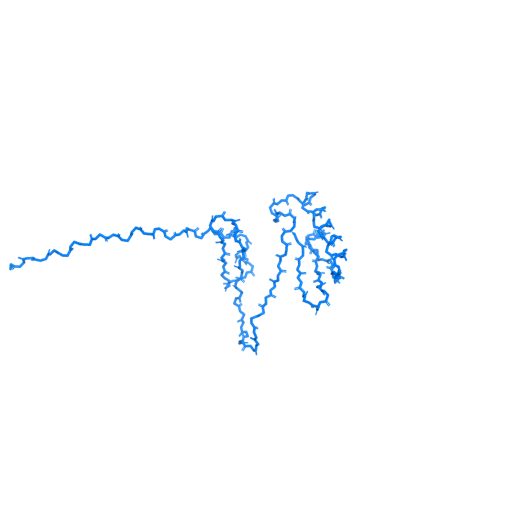83 ? -2.430 4.591 -12.140 1.00 98.56 83 GLU A N 1
ATOM 638 C CA . GLU A 1 83 ? -3.389 3.662 -12.753 1.00 98.56 83 GLU A CA 1
ATOM 639 C C . GLU A 1 83 ? -4.087 2.780 -11.704 1.00 98.56 83 GLU A C 1
ATOM 641 O O . GLU A 1 83 ? -5.308 2.593 -11.747 1.00 98.56 83 GLU A O 1
ATOM 646 N N . ALA A 1 84 ? -3.337 2.248 -10.738 1.00 98.38 84 ALA A N 1
ATOM 647 C CA . ALA A 1 84 ? -3.894 1.441 -9.660 1.00 98.38 84 ALA A CA 1
ATOM 648 C C . ALA A 1 84 ? -4.828 2.253 -8.756 1.00 98.38 84 ALA A C 1
ATOM 650 O O . ALA A 1 84 ? -5.920 1.776 -8.447 1.00 98.38 84 ALA A O 1
ATOM 651 N N . VAL A 1 85 ? -4.454 3.485 -8.403 1.00 98.62 85 VAL A N 1
ATOM 652 C CA . VAL A 1 85 ? -5.308 4.417 -7.653 1.00 98.62 85 VAL A CA 1
ATOM 653 C C . VAL A 1 85 ? -6.614 4.658 -8.406 1.00 98.62 85 VAL A C 1
ATOM 655 O O . VAL A 1 85 ? -7.684 4.481 -7.830 1.00 98.62 85 VAL A O 1
ATOM 658 N N . ALA A 1 86 ? -6.559 4.958 -9.707 1.00 98.62 86 ALA A N 1
ATOM 659 C CA . ALA A 1 86 ? -7.758 5.171 -10.517 1.00 98.62 86 ALA A CA 1
ATOM 660 C C . ALA A 1 86 ? -8.677 3.936 -10.540 1.00 98.62 86 ALA A C 1
ATOM 662 O O . ALA A 1 86 ? -9.896 4.059 -10.389 1.00 98.62 86 ALA A O 1
ATOM 663 N N . ARG A 1 87 ? -8.103 2.733 -10.673 1.00 98.56 87 ARG A N 1
ATOM 664 C CA . ARG A 1 87 ? -8.857 1.471 -10.607 1.00 98.56 87 ARG A CA 1
ATOM 665 C C . ARG A 1 87 ? -9.513 1.255 -9.245 1.00 98.56 87 ARG A C 1
ATOM 667 O O . ARG A 1 87 ? -10.671 0.849 -9.194 1.00 98.56 87 ARG A O 1
ATOM 674 N N . LEU A 1 88 ? -8.791 1.516 -8.159 1.00 98.38 88 LEU A N 1
ATOM 675 C CA . LEU A 1 88 ? -9.291 1.347 -6.794 1.00 98.38 88 LEU A CA 1
ATOM 676 C C . LEU A 1 88 ? -10.378 2.370 -6.464 1.00 98.38 88 LEU A C 1
ATOM 678 O O . LEU A 1 88 ? -11.398 2.008 -5.882 1.00 98.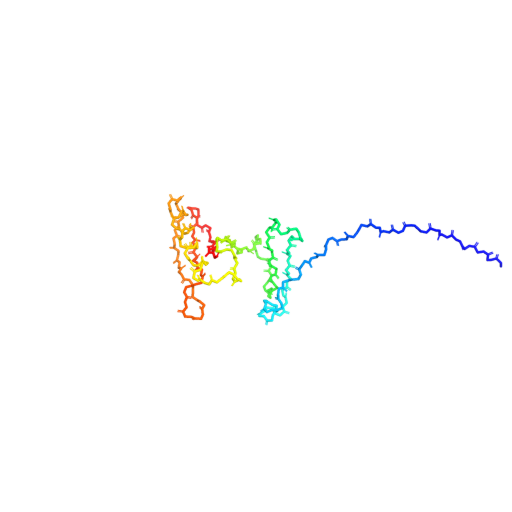38 88 LEU A O 1
ATOM 682 N N . THR A 1 89 ? -10.226 3.614 -6.915 1.00 98.56 89 THR A N 1
ATOM 683 C CA . THR A 1 89 ? -11.285 4.622 -6.819 1.00 98.56 89 THR A CA 1
ATOM 684 C C . THR A 1 89 ? -12.525 4.207 -7.603 1.00 98.56 89 THR A C 1
ATOM 686 O O . THR A 1 89 ? -13.633 4.291 -7.079 1.00 98.56 89 THR A O 1
ATOM 689 N N . GLY A 1 90 ? -12.361 3.662 -8.813 1.00 98.44 90 GLY A N 1
ATOM 690 C CA . GLY A 1 90 ? -13.468 3.074 -9.575 1.00 98.44 90 GLY A CA 1
ATOM 691 C C . GLY A 1 90 ? -14.161 1.898 -8.869 1.00 98.44 90 GLY A C 1
ATOM 692 O O . GLY A 1 90 ? -15.332 1.638 -9.131 1.00 98.44 90 GLY A O 1
ATOM 693 N N . ALA A 1 91 ? -13.466 1.217 -7.953 1.00 98.25 91 ALA A N 1
ATOM 694 C CA . ALA A 1 91 ? -14.002 0.139 -7.122 1.00 98.25 91 ALA A CA 1
ATOM 695 C C . ALA A 1 91 ? -14.597 0.617 -5.779 1.00 98.25 91 ALA A C 1
ATOM 697 O O . ALA A 1 91 ? -15.103 -0.208 -5.021 1.00 98.25 91 ALA A O 1
ATOM 698 N N . GLY A 1 92 ? -14.567 1.923 -5.487 1.00 98.38 92 GLY A N 1
ATOM 699 C CA . GLY A 1 92 ? -15.167 2.520 -4.288 1.00 98.38 92 GLY A CA 1
ATOM 700 C C . GLY A 1 92 ? -14.179 2.958 -3.203 1.00 98.38 92 GLY A C 1
ATOM 701 O O . GLY A 1 92 ? -14.617 3.457 -2.169 1.00 98.38 92 GLY A O 1
ATOM 702 N N . ALA A 1 93 ? -12.868 2.811 -3.416 1.00 98.44 93 ALA A N 1
ATOM 703 C CA . ALA A 1 93 ? -11.870 3.344 -2.492 1.00 98.44 93 ALA A CA 1
ATOM 704 C C . ALA A 1 93 ? -11.759 4.878 -2.592 1.00 98.44 93 ALA A C 1
ATOM 706 O O . ALA A 1 93 ? -11.959 5.476 -3.651 1.00 98.44 93 ALA A O 1
ATOM 707 N N . THR A 1 94 ? -11.378 5.528 -1.497 1.00 98.69 94 THR A N 1
ATOM 708 C CA . THR A 1 94 ? -11.207 6.985 -1.413 1.00 98.69 94 THR A CA 1
ATOM 709 C C . THR A 1 94 ? -9.732 7.343 -1.273 1.00 98.69 94 THR A C 1
ATOM 711 O O . THR A 1 94 ? -9.030 6.755 -0.457 1.00 98.69 94 THR A O 1
ATOM 714 N N . 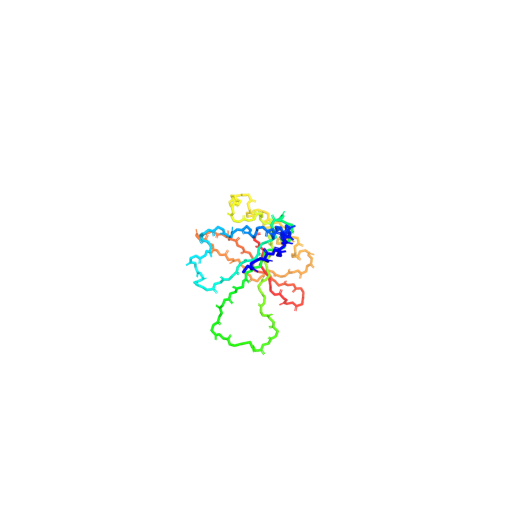VAL A 1 95 ? -9.255 8.326 -2.042 1.00 98.56 95 VAL A N 1
ATOM 715 C CA . VAL A 1 95 ? -7.912 8.901 -1.854 1.00 98.56 95 VAL A CA 1
ATOM 716 C C . VAL A 1 95 ? -7.918 9.778 -0.604 1.00 98.56 95 VAL A C 1
ATOM 718 O O . VAL A 1 95 ? -8.713 10.712 -0.517 1.00 98.56 95 VAL A O 1
ATOM 721 N N . LEU A 1 96 ? -7.031 9.490 0.351 1.00 98.50 96 LEU A N 1
ATOM 722 C CA . LEU A 1 96 ? -6.882 10.287 1.570 1.00 98.50 96 LEU A CA 1
ATOM 723 C C . LEU A 1 96 ? -5.797 11.352 1.420 1.00 98.50 96 LEU A C 1
ATOM 725 O O . LEU A 1 96 ? -6.021 12.506 1.778 1.00 98.50 96 LEU A O 1
ATOM 729 N N . ARG A 1 97 ? -4.619 10.966 0.916 1.00 98.12 97 ARG A N 1
ATOM 730 C CA . ARG A 1 97 ? -3.480 11.871 0.700 1.00 98.12 97 ARG A CA 1
ATOM 731 C C . ARG A 1 97 ? -2.433 11.255 -0.222 1.00 98.12 97 ARG A C 1
ATOM 733 O O . ARG A 1 97 ? -2.295 10.036 -0.285 1.00 98.12 97 ARG A O 1
ATOM 740 N N . GLU A 1 98 ? -1.697 12.119 -0.904 1.00 97.94 98 GLU A N 1
ATOM 741 C CA . GLU A 1 98 ? -0.480 11.779 -1.639 1.00 97.94 98 GLU A CA 1
ATOM 742 C C . GLU A 1 98 ? 0.727 12.094 -0.753 1.00 97.94 98 GLU A C 1
ATOM 744 O O . GLU A 1 98 ? 0.801 13.167 -0.154 1.00 97.94 98 GLU A O 1
ATOM 749 N N . GLU A 1 99 ? 1.648 11.145 -0.646 1.00 97.19 99 GLU A N 1
ATOM 750 C CA . GLU A 1 99 ? 2.864 11.260 0.150 1.00 97.19 99 GLU A CA 1
ATOM 751 C C . GLU A 1 99 ? 4.060 11.451 -0.784 1.00 97.19 99 GLU A C 1
ATOM 753 O O . GLU A 1 99 ? 4.149 10.837 -1.853 1.00 97.19 99 GLU A O 1
ATOM 758 N N . HIS A 1 100 ? 4.986 12.318 -0.381 1.00 94.94 100 HIS A N 1
ATOM 759 C CA . HIS A 1 100 ? 6.125 12.719 -1.200 1.00 94.94 100 HIS A CA 1
ATOM 760 C C . HIS A 1 100 ? 7.439 12.251 -0.583 1.00 94.94 100 HIS A C 1
ATOM 762 O O . HIS A 1 100 ? 7.654 12.366 0.622 1.00 94.94 100 HIS A O 1
ATOM 768 N N . LEU A 1 101 ? 8.357 11.812 -1.438 1.00 89.62 101 LEU A N 1
ATOM 769 C CA . LEU A 1 101 ? 9.733 11.492 -1.080 1.00 89.62 101 LEU A CA 1
ATOM 770 C C . LEU A 1 101 ? 10.659 12.266 -2.016 1.00 89.62 101 LEU A C 1
ATOM 772 O O . LEU A 1 101 ? 10.453 12.268 -3.227 1.00 89.62 101 LEU A O 1
ATOM 776 N N . GLU A 1 102 ? 11.654 12.961 -1.462 1.00 90.44 102 GLU A N 1
ATOM 777 C CA . GLU A 1 102 ? 12.621 13.757 -2.243 1.00 90.44 102 GLU A CA 1
ATOM 778 C C . GLU A 1 102 ? 11.961 14.786 -3.188 1.00 90.44 102 GLU A C 1
ATOM 780 O O . GLU A 1 102 ? 12.432 15.052 -4.291 1.00 90.44 102 GLU A O 1
ATOM 785 N N . GLY A 1 103 ? 10.838 15.375 -2.763 1.00 93.25 103 GLY A N 1
ATOM 786 C CA . GLY A 1 103 ? 10.140 16.421 -3.519 1.00 93.25 103 GLY A CA 1
ATOM 787 C C . GLY A 1 103 ? 9.276 15.924 -4.682 1.00 93.25 103 GLY A C 1
ATOM 788 O O . GLY A 1 103 ? 8.700 16.746 -5.392 1.00 93.25 103 GLY A O 1
ATOM 789 N N . ARG A 1 104 ? 9.129 14.607 -4.864 1.00 94.81 104 ARG A N 1
ATOM 790 C CA . ARG A 1 104 ? 8.236 14.003 -5.864 1.00 94.81 104 ARG A CA 1
ATOM 791 C C . ARG A 1 104 ? 7.208 13.072 -5.213 1.00 94.81 104 ARG A C 1
ATOM 793 O O . ARG A 1 104 ? 7.474 12.571 -4.120 1.00 94.81 104 ARG A O 1
ATOM 800 N N . PRO A 1 105 ? 6.064 12.824 -5.869 1.00 96.12 105 PRO A N 1
ATOM 801 C CA . PRO A 1 105 ? 5.089 11.855 -5.384 1.00 96.12 105 PRO A CA 1
ATOM 802 C C . PRO A 1 105 ? 5.709 10.461 -5.263 1.00 96.12 105 PRO A C 1
ATOM 804 O O . PRO A 1 105 ? 6.410 10.008 -6.177 1.00 96.12 105 PRO A O 1
ATOM 807 N N . ASP A 1 106 ? 5.465 9.794 -4.137 1.00 95.06 106 ASP A N 1
ATOM 808 C CA . ASP A 1 106 ? 5.989 8.461 -3.849 1.00 95.06 106 ASP A CA 1
ATOM 809 C C . ASP A 1 106 ? 4.883 7.416 -3.750 1.00 95.06 106 ASP A C 1
ATOM 811 O O . ASP A 1 106 ? 4.972 6.381 -4.405 1.00 95.06 106 ASP A O 1
ATOM 815 N N . HIS A 1 107 ? 3.847 7.677 -2.959 1.00 97.12 107 HIS A N 1
ATOM 816 C CA . HIS A 1 107 ? 2.743 6.746 -2.757 1.00 97.12 107 HIS A CA 1
ATOM 817 C C . HIS A 1 107 ? 1.458 7.486 -2.404 1.00 97.12 107 HIS A C 1
ATOM 819 O O . HIS A 1 107 ? 1.476 8.662 -2.041 1.00 97.12 107 HIS A O 1
ATOM 825 N N . VAL A 1 108 ? 0.328 6.794 -2.519 1.00 98.38 108 VAL A N 1
ATOM 826 C CA . VAL A 1 108 ? -0.987 7.351 -2.192 1.00 98.38 108 VAL A CA 1
ATOM 827 C C . VAL A 1 108 ? -1.605 6.542 -1.068 1.00 98.38 108 VAL A C 1
ATOM 829 O O . VAL A 1 108 ? -1.739 5.325 -1.175 1.00 98.38 108 VAL A O 1
ATOM 832 N N . VAL A 1 109 ? -2.011 7.224 -0.002 1.00 98.44 109 VAL A N 1
ATOM 833 C CA . VAL A 1 109 ? -2.786 6.625 1.082 1.00 98.44 109 VAL A CA 1
ATOM 834 C C . VAL A 1 109 ? -4.256 6.665 0.690 1.00 98.44 109 VAL A C 1
ATOM 836 O O . VAL A 1 109 ? -4.800 7.727 0.367 1.00 98.44 109 VAL A O 1
ATOM 839 N N . MET A 1 110 ? -4.905 5.509 0.721 1.00 98.69 110 MET A N 1
ATOM 840 C CA . MET A 1 110 ? -6.309 5.324 0.379 1.00 98.69 110 MET A CA 1
ATOM 841 C C . MET A 1 110 ? -7.066 4.659 1.532 1.00 98.69 110 MET A C 1
ATOM 843 O O . MET A 1 110 ? -6.469 4.009 2.387 1.00 98.69 110 MET A O 1
ATOM 847 N N . ALA A 1 111 ? -8.387 4.815 1.536 1.00 98.56 111 ALA A N 1
ATOM 848 C CA . ALA A 1 111 ? -9.303 4.057 2.380 1.00 98.56 111 ALA A CA 1
ATOM 849 C C . ALA A 1 111 ? -10.240 3.206 1.521 1.00 98.56 111 ALA A C 1
ATOM 851 O O . ALA A 1 111 ? -10.730 3.677 0.492 1.00 98.56 111 ALA A O 1
ATOM 852 N N . ASP A 1 112 ? -10.510 1.973 1.940 1.00 98.12 112 ASP A N 1
ATOM 853 C CA . ASP A 1 112 ? -11.575 1.157 1.350 1.00 98.12 112 ASP A CA 1
ATOM 854 C C . ASP A 1 112 ? -12.977 1.658 1.784 1.00 98.12 112 ASP A C 1
ATOM 856 O O . ASP A 1 112 ? -13.076 2.583 2.600 1.00 98.12 112 ASP A O 1
ATOM 860 N N . PRO A 1 113 ? -14.081 1.108 1.239 1.00 98.25 113 PRO A N 1
ATOM 861 C CA . PRO A 1 113 ? -15.436 1.524 1.611 1.00 98.25 113 PRO A CA 1
ATOM 862 C C . PRO A 1 113 ? -15.777 1.362 3.101 1.00 98.25 113 PRO A C 1
ATOM 864 O O . PRO A 1 113 ? -16.649 2.070 3.606 1.00 98.25 113 PRO A O 1
ATOM 867 N N . GLU A 1 114 ? -15.113 0.448 3.811 1.00 97.56 114 GLU A N 1
ATOM 868 C CA . GLU A 1 114 ? -15.258 0.259 5.256 1.00 97.56 114 GLU A CA 1
ATOM 869 C C . GLU A 1 114 ? -14.378 1.207 6.091 1.00 97.56 114 GLU A C 1
ATOM 871 O O . GLU A 1 114 ? -14.528 1.265 7.315 1.00 97.56 114 GLU A O 1
ATOM 876 N N . GLY A 1 115 ? -13.495 1.978 5.451 1.00 96.31 115 GLY A N 1
ATOM 877 C CA . GLY A 1 115 ? -12.603 2.939 6.092 1.00 96.31 115 GLY A CA 1
ATOM 878 C C . GLY A 1 115 ? -11.253 2.364 6.528 1.00 96.31 115 GLY A C 1
ATOM 879 O O . GLY A 1 115 ? -10.556 3.010 7.311 1.00 96.31 115 GLY A O 1
ATOM 880 N N . ASN A 1 116 ? -10.861 1.175 6.060 1.00 96.25 116 ASN A N 1
ATOM 881 C CA . ASN A 1 116 ? -9.530 0.636 6.331 1.00 96.25 116 ASN A CA 1
ATOM 882 C C . ASN A 1 116 ? -8.486 1.362 5.475 1.00 96.25 116 ASN A C 1
ATOM 884 O O . ASN A 1 116 ? -8.610 1.420 4.251 1.00 96.25 116 ASN A O 1
ATOM 888 N N . GLU A 1 117 ? -7.443 1.888 6.119 1.00 97.62 117 GLU A N 1
ATOM 889 C CA . GLU A 1 117 ? -6.359 2.605 5.443 1.00 97.62 117 GLU A CA 1
ATOM 890 C C . GLU A 1 117 ? -5.296 1.655 4.879 1.00 97.62 117 GLU A C 1
ATOM 892 O O . GLU A 1 117 ? -4.875 0.698 5.536 1.00 97.62 117 GLU A O 1
ATOM 897 N N . PHE A 1 118 ? -4.822 1.963 3.675 1.00 97.94 118 PHE A N 1
ATOM 898 C CA . PHE A 1 118 ? -3.720 1.272 3.012 1.00 97.94 118 PHE A CA 1
ATOM 899 C C . PHE A 1 118 ? -2.975 2.213 2.058 1.00 97.94 118 PHE A C 1
ATOM 901 O O . PHE A 1 118 ? -3.522 3.221 1.608 1.00 97.94 118 PHE A O 1
ATOM 908 N N . CYS A 1 119 ? -1.733 1.876 1.719 1.00 97.56 119 CYS A N 1
ATOM 909 C CA . CYS A 1 119 ? -0.931 2.619 0.749 1.00 97.56 119 CYS A CA 1
ATOM 910 C C . CYS A 1 119 ? -0.884 1.910 -0.603 1.00 97.56 119 CYS A C 1
ATOM 912 O O . CYS A 1 119 ? -0.888 0.683 -0.680 1.00 97.56 119 CYS A O 1
ATOM 914 N N . VAL A 1 120 ? -0.796 2.690 -1.678 1.00 97.88 120 VAL A N 1
ATOM 915 C CA . VAL A 1 120 ? -0.555 2.215 -3.046 1.00 97.88 120 VAL A CA 1
ATOM 916 C C . VAL A 1 120 ? 0.767 2.797 -3.530 1.00 97.88 120 VAL A C 1
ATOM 918 O O . VAL A 1 120 ? 0.929 4.020 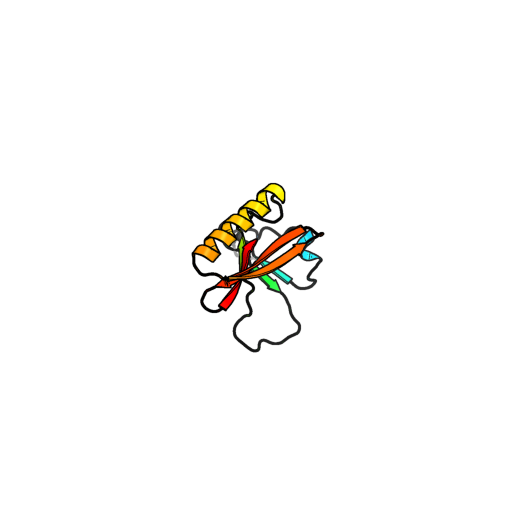-3.533 1.00 97.88 120 VAL A O 1
ATOM 921 N N . LEU A 1 121 ? 1.707 1.927 -3.907 1.00 93.75 121 LEU A N 1
ATOM 922 C CA . LEU A 1 121 ? 3.119 2.271 -4.123 1.00 93.75 121 LEU A CA 1
ATOM 923 C C . LEU A 1 121 ? 3.793 1.466 -5.232 1.00 93.75 121 LEU A C 1
ATOM 925 O O . LEU A 1 121 ? 3.304 0.354 -5.534 1.00 93.75 121 LEU A O 1
#

Radius of gyration: 21.32 Å; chains: 1; bounding box: 53×66×42 Å

Secondary structure (DSSP, 8-state):
--------------PPP-PPPPGGGTTTSTT-EEE--TTS-SPPEEE---SSPP-SSPP--EEE--S--TTS-HHHHHHHHHHHHHHHHHTT-EEEEEEEETTEEE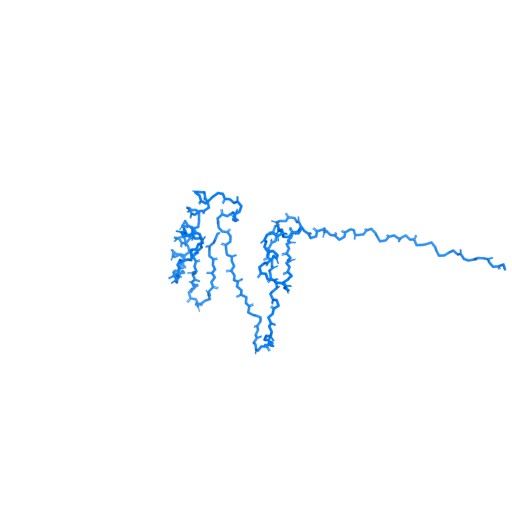EEEEE-TT--EEEE-